Protein AF-A0A164JGZ7-F1 (afdb_monomer)

Foldseek 3Di:
DPPDDDDDAAQDCPPDVVCNVVSVVVSVVVLVVVCVVVVNPDPVVSVVVCLVRNDPVVVCVPVPVND

Secondary structure (DSSP, 8-state):
---PPPP-PPP-SSS-STTHHHHHHHHHHHHHHHHHHTT---HHHHHHHHHHHS-HHHHHHH-GGG-

Radius of gyration: 12.81 Å; Cα contacts (8 Å, |Δi|>4): 28; chains: 1; bounding box: 35×20×31 Å

Mean predicted aligned error: 6.28 Å

Structure (mmCIF, N/CA/C/O backbone):
data_AF-A0A164JGZ7-F1
#
_entry.id   AF-A0A164JGZ7-F1
#
loop_
_atom_site.group_PDB
_atom_site.id
_atom_site.type_symbol
_atom_site.label_atom_id
_atom_site.label_alt_id
_atom_site.label_comp_id
_atom_site.label_asym_id
_atom_site.label_entity_id
_atom_site.label_seq_id
_atom_site.pdbx_PDB_ins_code
_atom_site.Cartn_x
_atom_site.Cartn_y
_atom_site.Cartn_z
_atom_site.occupancy
_atom_site.B_iso_or_equiv
_atom_site.auth_seq_id
_atom_site.auth_comp_id
_atom_site.auth_asym_id
_atom_site.auth_atom_id
_atom_site.pdbx_PDB_model_num
ATOM 1 N N . MET A 1 1 ? -16.287 -14.129 14.647 1.00 36.84 1 MET A N 1
ATOM 2 C CA . MET A 1 1 ? -16.291 -14.463 13.208 1.00 36.84 1 MET A CA 1
ATOM 3 C C . MET A 1 1 ? -15.038 -13.852 12.614 1.00 36.84 1 MET A C 1
ATOM 5 O O . MET A 1 1 ? -14.934 -12.633 12.629 1.00 36.84 1 MET A O 1
ATOM 9 N N . ALA A 1 2 ? -14.045 -14.653 12.223 1.00 44.44 2 ALA A N 1
ATOM 10 C CA . ALA A 1 2 ? -12.850 -14.118 11.576 1.00 44.44 2 ALA A CA 1
ATOM 11 C C . ALA A 1 2 ? -13.265 -13.610 10.190 1.00 44.44 2 ALA A C 1
ATOM 13 O O . ALA A 1 2 ? -13.526 -14.401 9.290 1.00 44.44 2 ALA A O 1
ATOM 14 N N . SER A 1 3 ? -13.433 -12.297 10.051 1.00 54.66 3 SER A N 1
ATOM 15 C CA . SER A 1 3 ? -13.668 -11.665 8.758 1.00 54.66 3 SER A CA 1
ATOM 16 C C . SER A 1 3 ? -12.409 -11.856 7.920 1.00 54.66 3 SER A C 1
ATOM 18 O O . SER A 1 3 ? -11.409 -11.173 8.149 1.00 54.66 3 SER A O 1
ATOM 20 N N . SER A 1 4 ? -12.433 -12.820 7.001 1.00 74.81 4 SER A N 1
ATOM 21 C CA . SER A 1 4 ? -11.390 -12.974 5.993 1.00 74.81 4 SER A CA 1
ATOM 22 C C . SER A 1 4 ? -11.283 -11.670 5.214 1.00 74.81 4 SER A C 1
ATOM 24 O O . SER A 1 4 ? -12.294 -11.138 4.746 1.00 74.81 4 SER A O 1
ATOM 26 N N . LEU A 1 5 ? -10.068 -11.142 5.108 1.00 77.81 5 LEU A N 1
ATOM 27 C CA . LEU A 1 5 ? -9.811 -9.974 4.287 1.00 77.81 5 LEU A CA 1
ATOM 28 C C . LEU A 1 5 ? -10.222 -10.269 2.825 1.00 77.81 5 LEU A C 1
ATOM 30 O O . LEU A 1 5 ? -10.006 -11.389 2.355 1.00 77.81 5 LEU A O 1
ATOM 34 N N . PRO A 1 6 ? -10.850 -9.316 2.109 1.00 85.06 6 PRO A N 1
ATOM 35 C CA . PRO A 1 6 ? -11.261 -9.546 0.729 1.00 85.06 6 PRO A CA 1
ATOM 36 C C . PRO A 1 6 ? -10.045 -9.712 -0.184 1.00 85.06 6 PRO A C 1
ATOM 38 O O . PRO A 1 6 ? -9.018 -9.079 0.022 1.00 85.06 6 PRO A O 1
ATOM 41 N N . SER A 1 7 ? -10.172 -10.521 -1.234 1.00 85.88 7 SER A N 1
ATOM 42 C CA . SER A 1 7 ? -9.081 -10.715 -2.191 1.00 85.88 7 SER A CA 1
ATOM 43 C C . SER A 1 7 ? -8.741 -9.408 -2.919 1.00 85.88 7 SER A C 1
ATOM 45 O O . SER A 1 7 ? -9.598 -8.825 -3.584 1.00 85.88 7 SER A O 1
ATOM 47 N N . PHE A 1 8 ? -7.477 -8.990 -2.855 1.00 89.06 8 PHE A N 1
ATOM 48 C CA . PHE A 1 8 ? -6.919 -7.881 -3.626 1.00 89.06 8 PHE A CA 1
ATOM 49 C C . PHE A 1 8 ? -5.577 -8.329 -4.232 1.00 89.06 8 PHE A C 1
ATOM 51 O O . PHE A 1 8 ? -4.758 -8.898 -3.510 1.00 89.06 8 PHE A O 1
ATOM 58 N N . PRO A 1 9 ? -5.356 -8.150 -5.548 1.00 89.00 9 PRO A N 1
ATOM 59 C CA . PRO A 1 9 ? -4.185 -8.703 -6.220 1.00 89.00 9 PRO A CA 1
ATOM 60 C C . PRO A 1 9 ? -2.890 -7.981 -5.805 1.00 89.00 9 PRO A C 1
ATOM 62 O O . PRO A 1 9 ? -2.887 -6.743 -5.744 1.00 89.00 9 PRO A O 1
ATOM 65 N N . PRO A 1 10 ? -1.789 -8.720 -5.569 1.00 90.31 10 PRO A N 1
ATOM 66 C CA . PRO A 1 10 ? -0.511 -8.119 -5.222 1.00 90.31 10 PRO A CA 1
ATOM 67 C C . PRO A 1 10 ? 0.099 -7.330 -6.376 1.00 90.31 10 PRO A C 1
ATOM 69 O O . PRO A 1 10 ? -0.320 -7.455 -7.531 1.00 90.31 10 PRO A O 1
ATOM 72 N N . PHE A 1 11 ? 1.067 -6.475 -6.053 1.00 88.62 11 PHE A N 1
ATOM 73 C CA . PHE A 1 11 ? 1.794 -5.725 -7.065 1.00 88.62 11 PHE A CA 1
ATOM 74 C C . PHE A 1 11 ? 2.872 -6.607 -7.700 1.00 88.62 11 PHE A C 1
ATOM 76 O O . PHE A 1 11 ? 3.759 -7.106 -7.011 1.00 88.62 11 PHE A O 1
ATOM 83 N N . ASP A 1 12 ? 2.802 -6.785 -9.019 1.00 85.06 12 ASP A N 1
ATOM 84 C CA . ASP A 1 12 ? 3.812 -7.527 -9.771 1.00 85.06 12 ASP A CA 1
ATOM 85 C C . ASP A 1 12 ? 4.978 -6.604 -10.160 1.00 85.06 12 ASP A C 1
ATOM 87 O O . ASP A 1 12 ? 4.888 -5.794 -11.093 1.00 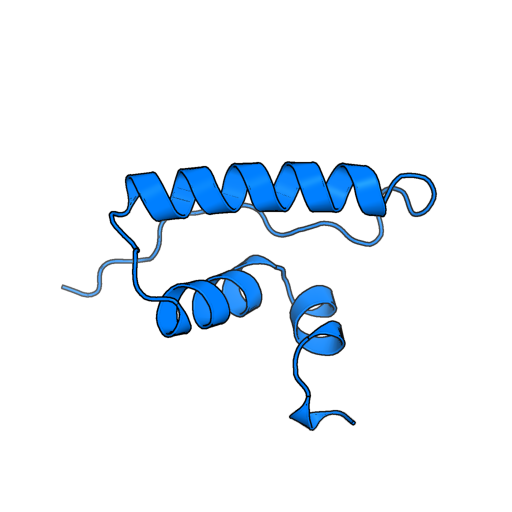85.06 12 ASP A O 1
ATOM 91 N N . VAL A 1 13 ? 6.073 -6.728 -9.412 1.00 80.75 13 VAL A N 1
ATOM 92 C CA . VAL A 1 13 ? 7.308 -5.952 -9.585 1.00 80.75 13 VAL A CA 1
ATOM 93 C C . VAL A 1 13 ? 8.082 -6.374 -10.842 1.00 80.75 13 VAL A C 1
ATOM 95 O O . VAL A 1 13 ? 8.786 -5.544 -11.419 1.00 80.75 13 VAL A O 1
ATOM 98 N N . ASP A 1 14 ? 7.939 -7.623 -11.293 1.00 79.06 14 ASP A N 1
ATOM 99 C CA . ASP A 1 14 ? 8.805 -8.234 -12.308 1.00 79.06 14 ASP A CA 1
ATOM 100 C C . ASP A 1 14 ? 8.216 -8.165 -13.738 1.00 79.06 14 ASP A C 1
ATOM 102 O O . ASP A 1 14 ? 8.952 -8.357 -14.703 1.00 79.06 14 ASP A O 1
ATOM 106 N N . GLU A 1 15 ? 6.927 -7.835 -13.901 1.00 78.75 15 GLU A N 1
ATOM 107 C CA . GLU A 1 15 ? 6.238 -7.806 -15.211 1.00 78.75 15 GLU A CA 1
ATOM 108 C C . GLU A 1 15 ? 6.818 -6.788 -16.221 1.00 78.75 15 GLU A C 1
ATOM 110 O O . GLU A 1 15 ? 7.086 -7.133 -17.370 1.00 78.75 15 GLU A O 1
ATOM 115 N N . ASP A 1 16 ? 7.013 -5.527 -15.822 1.00 80.12 16 ASP A N 1
ATOM 116 C CA . ASP A 1 16 ? 7.622 -4.491 -16.671 1.00 80.12 16 ASP A CA 1
ATOM 117 C C . ASP A 1 16 ? 8.338 -3.447 -15.810 1.00 80.12 16 ASP A C 1
ATOM 119 O O . ASP A 1 16 ? 7.712 -2.611 -15.145 1.00 80.12 16 ASP A O 1
ATOM 123 N N . GLN A 1 17 ? 9.669 -3.502 -15.840 1.00 76.81 17 GLN A N 1
ATOM 124 C CA . GLN A 1 17 ? 10.544 -2.617 -15.074 1.00 76.81 17 GLN A CA 1
ATOM 125 C C . GLN A 1 17 ? 10.591 -1.192 -15.644 1.00 76.81 17 GLN A C 1
ATOM 127 O O . GLN A 1 17 ? 10.827 -0.242 -14.898 1.00 76.81 17 GLN A O 1
ATOM 132 N N . SER A 1 18 ? 10.324 -1.013 -16.943 1.00 81.56 18 SER A N 1
ATOM 133 C CA . SER A 1 18 ? 10.374 0.301 -17.599 1.00 81.56 18 SER A CA 1
ATOM 134 C C . SER A 1 18 ? 9.191 1.200 -17.219 1.00 81.56 18 SER A C 1
ATOM 136 O O . SER A 1 18 ? 9.298 2.426 -17.253 1.00 81.56 18 SER A O 1
ATOM 138 N N . SER A 1 19 ? 8.080 0.593 -16.788 1.00 85.50 19 SER A N 1
ATOM 139 C CA . SER A 1 19 ? 6.848 1.274 -16.380 1.00 85.50 19 SER A CA 1
ATOM 140 C C . SER A 1 19 ? 6.480 1.051 -14.904 1.00 85.50 19 SER A C 1
ATOM 142 O O . SER A 1 19 ? 5.347 1.321 -14.491 1.00 85.50 19 SER A O 1
ATOM 144 N N . ILE A 1 20 ? 7.441 0.620 -14.077 1.00 86.81 20 ILE A N 1
ATOM 145 C CA . ILE A 1 20 ? 7.212 0.261 -12.669 1.00 86.81 20 ILE A CA 1
ATOM 146 C C . ILE A 1 20 ? 6.590 1.398 -11.844 1.00 86.81 20 ILE A C 1
ATOM 148 O O . ILE A 1 20 ? 5.641 1.165 -11.101 1.00 86.81 20 ILE A O 1
ATOM 152 N N . GLY A 1 21 ? 7.051 2.642 -12.019 1.00 87.31 21 GLY A N 1
ATOM 153 C CA . GLY A 1 21 ? 6.529 3.810 -11.299 1.00 87.31 21 GLY A CA 1
ATOM 154 C C . GLY A 1 21 ? 5.051 4.097 -11.610 1.00 87.31 21 GLY A C 1
ATOM 155 O O . GLY A 1 21 ? 4.229 4.119 -10.692 1.00 87.31 21 GLY A O 1
ATOM 156 N N . PRO A 1 22 ? 4.670 4.268 -12.891 1.00 91.25 22 PRO A N 1
ATOM 157 C CA . PRO A 1 22 ? 3.269 4.414 -13.289 1.00 91.25 22 PRO A CA 1
ATOM 158 C C . PRO A 1 22 ? 2.371 3.236 -12.875 1.00 91.25 22 PRO A C 1
ATOM 160 O O . PRO A 1 22 ? 1.235 3.453 -12.440 1.00 91.25 22 PRO A O 1
ATOM 163 N N . ARG A 1 23 ? 2.864 1.991 -12.973 1.00 90.94 23 ARG A N 1
ATOM 164 C CA . ARG A 1 23 ? 2.127 0.790 -12.537 1.00 90.94 23 ARG A CA 1
ATOM 165 C C . ARG A 1 23 ? 1.911 0.791 -11.025 1.00 90.94 23 ARG A C 1
ATOM 167 O O . ARG A 1 23 ? 0.791 0.531 -10.584 1.00 90.94 23 ARG A O 1
ATOM 174 N N . TRP A 1 24 ? 2.933 1.155 -10.252 1.00 90.25 24 TRP A N 1
ATOM 175 C CA . TRP A 1 24 ? 2.843 1.303 -8.802 1.00 90.25 24 TRP A CA 1
ATOM 176 C C . TRP A 1 24 ? 1.817 2.368 -8.412 1.00 90.25 24 TRP A C 1
ATOM 178 O O . TRP A 1 24 ? 0.902 2.080 -7.648 1.00 90.25 24 TRP A O 1
ATOM 188 N N . ALA A 1 25 ? 1.875 3.560 -9.013 1.00 91.62 25 ALA A N 1
ATOM 189 C CA . ALA A 1 25 ? 0.904 4.625 -8.749 1.00 91.62 25 ALA A CA 1
ATOM 190 C C . ALA A 1 25 ? -0.542 4.186 -9.052 1.00 91.62 25 ALA A C 1
ATOM 192 O O . ALA A 1 25 ? -1.458 4.437 -8.268 1.00 91.62 25 ALA A O 1
ATOM 193 N N . 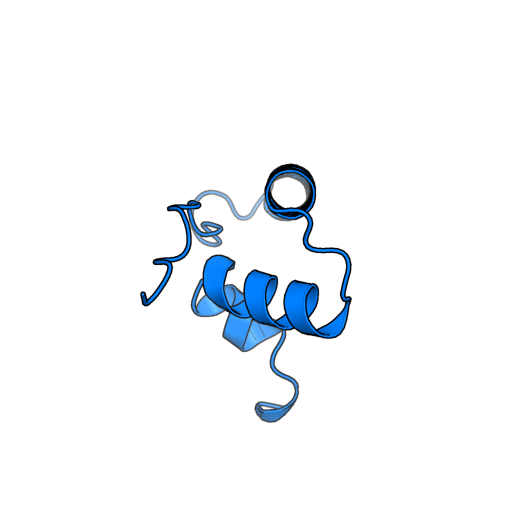LYS A 1 26 ? -0.758 3.469 -10.165 1.00 92.75 26 LYS A N 1
ATOM 194 C CA . LYS A 1 26 ? -2.070 2.895 -10.505 1.00 92.75 26 LYS A CA 1
ATOM 195 C C . LYS A 1 26 ? -2.523 1.856 -9.478 1.00 92.75 26 LYS A C 1
ATOM 197 O O . LYS A 1 26 ? -3.707 1.817 -9.141 1.00 92.75 26 LYS A O 1
ATOM 202 N N . TRP A 1 27 ? -1.614 1.008 -9.008 1.00 93.75 27 TRP A N 1
ATOM 203 C CA . TRP A 1 27 ? -1.909 -0.005 -7.999 1.00 93.75 27 TRP A CA 1
ATOM 204 C C . TRP A 1 27 ? -2.264 0.633 -6.649 1.00 93.75 27 TRP A C 1
ATOM 206 O O . TRP A 1 27 ? -3.314 0.303 -6.099 1.00 93.75 27 TRP A O 1
ATOM 216 N N . VAL A 1 28 ? -1.488 1.620 -6.183 1.00 92.25 28 VAL A N 1
ATOM 217 C CA . VAL A 1 28 ? -1.762 2.373 -4.944 1.00 92.25 28 VAL A CA 1
ATOM 218 C C . VAL A 1 28 ? -3.118 3.077 -5.018 1.00 92.25 28 VAL A C 1
ATOM 220 O O . VAL A 1 28 ? -3.926 2.922 -4.111 1.00 92.25 28 VAL A O 1
ATOM 223 N N . ASN A 1 29 ? -3.453 3.725 -6.140 1.00 94.25 29 ASN A N 1
ATOM 224 C CA . ASN A 1 29 ? -4.774 4.344 -6.315 1.00 94.25 29 ASN A CA 1
ATOM 225 C C . ASN A 1 29 ? -5.930 3.326 -6.214 1.00 94.25 29 ASN A C 1
ATOM 227 O O . ASN A 1 29 ? -6.992 3.625 -5.665 1.00 94.25 29 ASN A O 1
ATOM 231 N N . ARG A 1 30 ? -5.757 2.105 -6.742 1.00 94.06 30 ARG A N 1
ATOM 232 C CA . ARG A 1 30 ? -6.754 1.027 -6.585 1.00 94.06 30 ARG A CA 1
ATOM 233 C C . ARG A 1 30 ? -6.833 0.543 -5.140 1.00 94.06 30 ARG A C 1
ATOM 235 O O . ARG A 1 30 ? -7.926 0.227 -4.675 1.00 94.06 30 ARG A O 1
ATOM 242 N N . PHE A 1 31 ? -5.695 0.482 -4.460 1.00 93.25 31 PHE A N 1
ATOM 243 C CA . PHE A 1 31 ? -5.597 0.081 -3.066 1.00 93.25 31 PHE A CA 1
ATOM 244 C C . PHE A 1 31 ? -6.270 1.097 -2.132 1.00 93.25 31 PHE A C 1
ATOM 246 O O . PHE A 1 31 ? -7.048 0.705 -1.267 1.00 93.25 31 PHE A O 1
ATOM 253 N N . ASP A 1 32 ? -6.093 2.396 -2.367 1.00 92.44 32 ASP A N 1
ATOM 254 C CA . ASP A 1 32 ? -6.775 3.446 -1.604 1.00 92.44 32 ASP A CA 1
ATOM 255 C C . ASP A 1 32 ? -8.297 3.378 -1.762 1.00 92.44 32 ASP A C 1
ATOM 257 O O . ASP A 1 32 ? -9.027 3.453 -0.771 1.00 92.44 32 ASP A O 1
ATOM 261 N N . ASN A 1 33 ? -8.786 3.148 -2.986 1.00 93.44 33 ASN A N 1
ATOM 262 C CA . ASN A 1 33 ? -10.213 2.927 -3.236 1.00 93.44 33 ASN A CA 1
ATOM 263 C C . ASN A 1 33 ? -10.742 1.684 -2.503 1.00 93.44 33 ASN A C 1
ATOM 265 O O . ASN A 1 33 ? -11.851 1.697 -1.971 1.00 93.44 33 ASN A O 1
ATOM 269 N N . PHE A 1 34 ? -9.947 0.614 -2.447 1.00 92.69 34 PHE A N 1
ATOM 270 C CA . PHE A 1 34 ? -10.285 -0.599 -1.708 1.00 92.69 34 PHE A CA 1
ATOM 271 C C . PHE A 1 34 ? -10.361 -0.351 -0.194 1.00 92.69 34 PHE A C 1
ATOM 273 O O . PHE A 1 34 ? -11.327 -0.756 0.453 1.00 92.69 34 PHE A O 1
ATOM 280 N N . LEU A 1 35 ? -9.393 0.372 0.372 1.00 91.88 35 LEU A N 1
ATOM 281 C CA . LEU A 1 35 ? -9.401 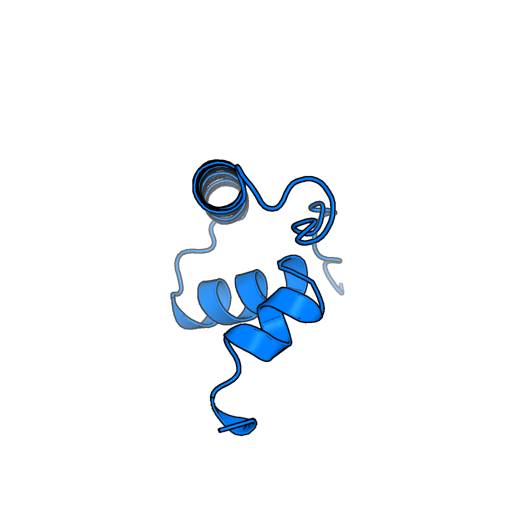0.762 1.783 1.00 91.88 35 LEU A CA 1
ATOM 282 C C . LEU A 1 35 ? -10.598 1.655 2.123 1.00 91.88 35 LEU A C 1
ATOM 284 O O . LEU A 1 35 ? -11.232 1.452 3.159 1.00 91.88 35 LEU A O 1
ATOM 288 N N . ALA A 1 36 ? -10.935 2.600 1.241 1.00 91.69 36 ALA A N 1
ATOM 289 C CA . ALA A 1 36 ? -12.109 3.453 1.392 1.00 91.69 36 ALA A CA 1
ATOM 290 C C . ALA A 1 36 ? -13.409 2.630 1.399 1.00 91.69 36 ALA A C 1
ATOM 292 O O . ALA A 1 36 ? -14.251 2.830 2.272 1.00 91.69 36 ALA A O 1
ATOM 293 N N . ALA A 1 37 ? -13.543 1.648 0.499 1.00 91.31 37 ALA A N 1
ATOM 294 C CA . ALA A 1 37 ? -14.694 0.741 0.463 1.00 91.31 37 ALA A CA 1
ATOM 295 C C . ALA A 1 37 ? -14.829 -0.120 1.735 1.00 91.31 37 ALA A C 1
ATOM 297 O O . ALA A 1 37 ? -15.938 -0.464 2.135 1.00 91.31 37 ALA A O 1
ATOM 298 N N . LEU A 1 38 ? -13.712 -0.439 2.397 1.00 90.00 38 LEU A N 1
ATOM 299 C CA . LEU A 1 38 ? -13.683 -1.155 3.677 1.00 90.00 38 LEU A CA 1
ATOM 300 C C . LEU A 1 38 ? -13.808 -0.242 4.907 1.00 90.00 38 LEU A C 1
ATOM 302 O O . LEU A 1 38 ? -13.714 -0.730 6.035 1.00 90.00 38 LEU A O 1
ATOM 306 N N . ASN A 1 39 ? -14.006 1.064 4.703 1.00 91.44 39 ASN A N 1
ATOM 307 C CA . ASN A 1 39 ? -14.031 2.080 5.754 1.00 91.44 39 ASN A CA 1
ATOM 308 C C . ASN A 1 39 ? -12.766 2.058 6.638 1.00 91.44 39 ASN A C 1
ATOM 310 O O . ASN A 1 39 ? -12.826 2.186 7.863 1.00 91.44 39 ASN A O 1
ATOM 314 N N . ILE A 1 40 ? -11.602 1.841 6.019 1.00 89.25 40 ILE A N 1
ATOM 315 C CA . ILE A 1 40 ? -10.304 1.820 6.697 1.00 89.25 40 ILE A CA 1
ATOM 316 C C . ILE A 1 40 ? -9.668 3.202 6.588 1.00 89.25 40 ILE A C 1
ATOM 318 O O . ILE A 1 40 ? -9.107 3.571 5.556 1.00 89.25 40 ILE A O 1
ATOM 322 N N . THR A 1 41 ? -9.744 3.948 7.685 1.00 86.75 41 THR A N 1
ATOM 323 C CA . THR A 1 41 ? -9.235 5.323 7.790 1.00 86.75 41 THR A CA 1
ATOM 324 C C . THR A 1 41 ? -7.986 5.442 8.661 1.00 86.75 41 THR A C 1
ATOM 326 O O . THR A 1 41 ? -7.338 6.479 8.641 1.00 86.75 41 THR A O 1
ATOM 329 N N . ASP A 1 42 ? -7.652 4.402 9.428 1.00 90.00 42 ASP A N 1
ATOM 330 C CA . ASP A 1 42 ? -6.503 4.396 10.332 1.00 90.00 42 ASP A CA 1
ATOM 331 C C . ASP A 1 42 ? -5.185 4.192 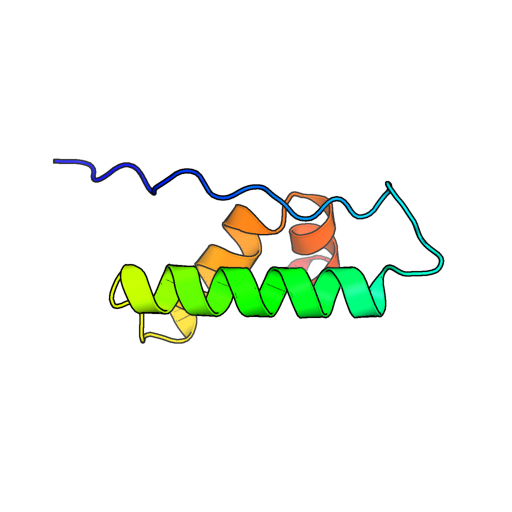9.571 1.00 90.00 42 ASP A C 1
ATOM 333 O O . ASP A 1 42 ? -5.006 3.196 8.864 1.00 90.00 42 ASP A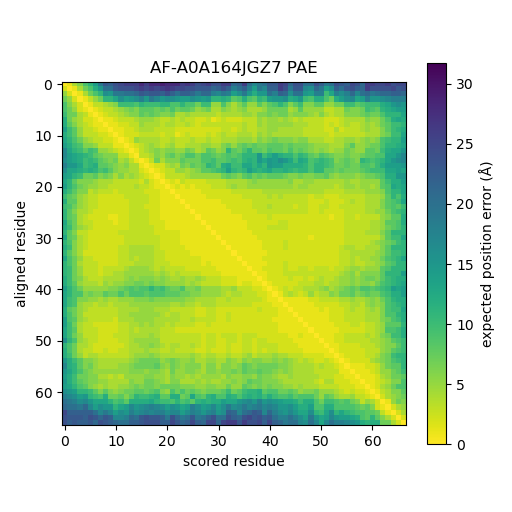 O 1
ATOM 337 N N . ASP A 1 43 ? -4.246 5.120 9.742 1.00 87.00 43 ASP A N 1
ATOM 338 C CA . ASP A 1 43 ? -2.972 5.114 9.020 1.00 87.00 43 ASP A CA 1
ATOM 339 C C . ASP A 1 43 ? -2.085 3.914 9.374 1.00 87.00 43 ASP A C 1
ATOM 341 O O . ASP A 1 43 ? -1.387 3.387 8.502 1.00 87.00 43 ASP A O 1
ATOM 345 N N . ALA A 1 44 ? -2.113 3.435 10.622 1.00 88.06 44 ALA A N 1
ATOM 346 C CA . ALA A 1 44 ? -1.343 2.256 11.013 1.00 88.06 44 ALA A CA 1
ATOM 347 C C . ALA A 1 44 ? -1.886 1.000 10.315 1.00 88.06 44 ALA A C 1
ATOM 349 O O . ALA A 1 44 ? -1.118 0.197 9.778 1.00 88.06 44 ALA A O 1
ATOM 350 N N . ARG A 1 45 ? -3.212 0.866 10.231 1.00 88.62 45 ARG A N 1
ATOM 351 C CA . ARG A 1 45 ? -3.885 -0.220 9.516 1.00 88.62 45 ARG A CA 1
ATOM 352 C C . ARG A 1 45 ? -3.656 -0.134 8.012 1.00 88.62 45 ARG A C 1
ATOM 354 O O . ARG A 1 45 ? -3.424 -1.166 7.390 1.00 88.62 45 ARG A O 1
ATOM 361 N N . ARG A 1 46 ? -3.661 1.064 7.423 1.00 89.94 46 ARG A N 1
ATOM 362 C CA . ARG A 1 46 ? -3.324 1.268 6.003 1.00 89.94 46 ARG A CA 1
ATOM 363 C C . ARG A 1 46 ? -1.904 0.799 5.688 1.00 89.94 46 ARG A C 1
ATOM 365 O O . ARG A 1 46 ? -1.722 0.041 4.739 1.00 89.94 46 ARG A O 1
ATOM 372 N N . LYS A 1 47 ? -0.923 1.163 6.524 1.00 87.81 47 LYS A N 1
ATOM 373 C CA . LYS A 1 47 ? 0.470 0.692 6.398 1.00 87.81 47 LYS A CA 1
ATOM 374 C C . LYS A 1 47 ? 0.592 -0.821 6.571 1.00 87.81 47 LYS A C 1
ATOM 376 O O . LYS A 1 47 ? 1.287 -1.471 5.802 1.00 87.81 47 LYS A O 1
ATOM 381 N N . ALA A 1 48 ? -0.108 -1.411 7.535 1.00 88.94 48 ALA A N 1
ATOM 382 C CA . ALA A 1 48 ? -0.105 -2.864 7.691 1.00 88.94 48 ALA A CA 1
ATOM 383 C C . ALA A 1 48 ? -0.690 -3.573 6.455 1.00 88.94 48 ALA A C 1
ATOM 385 O O . ALA A 1 48 ? -0.168 -4.593 6.013 1.00 88.94 48 ALA A O 1
ATOM 386 N N . LEU A 1 49 ? -1.753 -3.018 5.866 1.00 90.69 49 LEU A N 1
ATOM 387 C CA . LEU A 1 49 ? -2.408 -3.616 4.707 1.00 90.69 49 LEU A CA 1
ATOM 388 C C . LEU A 1 49 ? -1.606 -3.431 3.418 1.00 90.69 49 LEU A C 1
ATOM 390 O O . LEU A 1 49 ? -1.574 -4.362 2.623 1.00 90.69 49 LEU A O 1
ATOM 394 N N . ILE A 1 50 ? -0.931 -2.295 3.20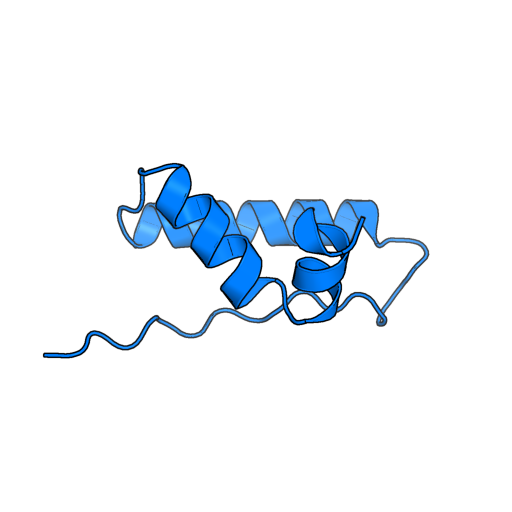4 1.00 89.75 50 ILE A N 1
ATOM 395 C CA . ILE A 1 50 ? -0.094 -2.129 2.005 1.00 89.75 50 ILE A CA 1
ATOM 396 C C . ILE A 1 50 ? 1.078 -3.115 2.014 1.00 89.75 50 ILE A C 1
ATOM 398 O O . ILE A 1 50 ? 1.420 -3.662 0.975 1.00 89.75 50 ILE A O 1
ATOM 402 N N . LEU A 1 51 ? 1.626 -3.408 3.197 1.00 88.19 51 LEU A N 1
ATOM 403 C CA . LEU A 1 51 ? 2.661 -4.421 3.398 1.00 88.19 51 LEU A CA 1
ATOM 404 C C . LEU A 1 51 ? 2.124 -5.846 3.202 1.00 88.19 51 LEU A C 1
ATOM 406 O O . LEU A 1 51 ? 2.814 -6.691 2.645 1.00 88.19 51 LEU A O 1
ATOM 410 N N . HIS A 1 52 ? 0.885 -6.111 3.622 1.00 88.62 52 HIS A N 1
ATOM 411 C CA . HIS A 1 52 ? 0.248 -7.416 3.440 1.00 88.62 52 HIS A CA 1
ATOM 412 C C . HIS A 1 52 ? -0.123 -7.700 1.977 1.00 88.62 52 HIS A C 1
ATOM 414 O O . HIS A 1 52 ? 0.115 -8.797 1.482 1.00 88.62 52 HIS A O 1
ATOM 420 N N . TYR A 1 53 ? -0.703 -6.718 1.282 1.00 90.69 53 TYR A N 1
ATOM 421 C CA . TYR A 1 53 ? -1.171 -6.876 -0.097 1.00 90.69 53 TYR A CA 1
ATOM 422 C C . TYR A 1 53 ? -0.128 -6.528 -1.147 1.00 90.69 53 TYR A C 1
ATOM 424 O O . TYR A 1 53 ? -0.247 -7.000 -2.267 1.00 90.69 53 TYR A O 1
ATOM 432 N N . GLY A 1 54 ? 0.876 -5.712 -0.829 1.00 86.06 54 GLY A N 1
ATOM 433 C CA . GLY A 1 54 ? 1.922 -5.321 -1.776 1.00 86.06 54 GLY A CA 1
ATOM 434 C C . GLY A 1 54 ? 2.732 -6.506 -2.300 1.00 86.06 54 GLY A C 1
ATOM 435 O O . GLY A 1 54 ? 3.257 -6.434 -3.405 1.00 86.06 54 GLY A O 1
ATOM 436 N N . GLY A 1 55 ? 2.770 -7.610 -1.553 1.00 85.31 55 GLY A N 1
ATOM 437 C CA . GLY A 1 55 ? 3.575 -8.787 -1.862 1.00 85.31 55 GLY A CA 1
ATOM 438 C C . GLY A 1 55 ? 4.952 -8.732 -1.201 1.00 85.31 55 GLY A C 1
ATOM 439 O O . GLY A 1 55 ? 5.370 -7.702 -0.675 1.00 85.31 55 GLY A O 1
ATOM 440 N N . GLU A 1 56 ? 5.658 -9.861 -1.230 1.00 83.12 56 GLU A N 1
ATOM 441 C CA . GLU A 1 56 ? 6.926 -10.070 -0.516 1.00 83.12 56 GLU A CA 1
ATOM 442 C C . GLU A 1 56 ? 8.002 -9.049 -0.913 1.00 83.12 56 GLU A C 1
ATOM 444 O O . GLU A 1 56 ? 8.582 -8.399 -0.052 1.00 83.12 56 GLU A O 1
ATOM 449 N N . ARG A 1 57 ? 8.162 -8.778 -2.215 1.00 78.56 57 ARG A N 1
ATOM 450 C CA . ARG A 1 57 ? 9.087 -7.748 -2.724 1.00 78.56 57 ARG A CA 1
ATOM 451 C C . ARG A 1 57 ? 8.789 -6.345 -2.191 1.00 78.56 57 ARG A C 1
ATOM 453 O O . ARG A 1 57 ? 9.705 -5.593 -1.884 1.00 78.56 57 ARG A O 1
ATOM 460 N N . VAL A 1 58 ? 7.514 -5.962 -2.104 1.00 80.38 58 VAL A N 1
ATOM 461 C CA . VAL A 1 58 ? 7.121 -4.645 -1.575 1.00 80.38 58 VAL A CA 1
ATOM 462 C C . VAL A 1 58 ? 7.360 -4.596 -0.068 1.00 80.38 58 VAL A C 1
ATOM 464 O O . VAL A 1 58 ? 7.819 -3.577 0.441 1.00 80.38 58 VAL A O 1
ATOM 467 N N . PHE A 1 59 ? 7.103 -5.698 0.639 1.00 80.50 59 PHE A N 1
ATOM 468 C CA . PHE A 1 59 ? 7.427 -5.822 2.055 1.00 80.50 59 PHE A CA 1
ATOM 469 C C . PHE A 1 59 ? 8.930 -5.641 2.311 1.00 80.50 59 PHE A C 1
ATOM 471 O O . PHE A 1 59 ? 9.300 -4.852 3.173 1.00 80.50 59 PHE A O 1
ATOM 478 N N . GLU A 1 60 ? 9.790 -6.293 1.527 1.00 77.56 60 GLU A N 1
ATOM 479 C CA . GLU A 1 60 ? 11.252 -6.172 1.634 1.00 77.56 60 GLU A CA 1
ATOM 480 C C . GLU A 1 60 ? 11.760 -4.745 1.386 1.00 77.56 60 GLU A C 1
ATOM 482 O O . GLU A 1 60 ? 12.674 -4.292 2.068 1.00 77.56 60 GLU A O 1
ATOM 487 N N . ILE A 1 61 ? 11.163 -4.016 0.438 1.00 76.25 61 ILE A N 1
ATOM 488 C CA . ILE A 1 61 ? 11.559 -2.631 0.127 1.00 76.25 61 IL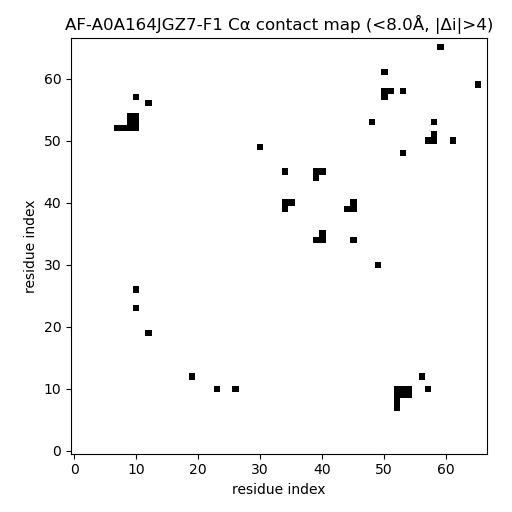E A CA 1
ATOM 489 C C . ILE A 1 61 ? 11.152 -1.661 1.247 1.00 76.25 61 ILE A C 1
ATOM 491 O O . ILE A 1 61 ? 11.846 -0.675 1.493 1.00 76.25 61 ILE A O 1
ATOM 495 N N . PHE A 1 62 ? 10.009 -1.904 1.896 1.00 69.12 62 PHE A N 1
ATOM 496 C CA . PHE A 1 62 ? 9.409 -0.972 2.853 1.00 69.12 62 PHE A CA 1
ATOM 497 C C . PHE A 1 62 ? 9.582 -1.358 4.328 1.00 69.12 62 PHE A C 1
ATOM 499 O O . PHE A 1 62 ? 9.261 -0.515 5.165 1.00 69.12 62 PHE A O 1
ATOM 506 N N . ASP A 1 63 ? 10.049 -2.564 4.683 1.00 68.12 63 ASP A N 1
ATOM 507 C CA . ASP A 1 63 ? 10.356 -2.921 6.077 1.00 68.12 63 ASP A CA 1
ATOM 508 C C . ASP A 1 63 ? 11.732 -2.350 6.479 1.00 68.12 63 ASP A C 1
ATOM 510 O O . ASP A 1 63 ? 12.771 -2.896 6.099 1.00 68.12 63 ASP A O 1
ATOM 514 N N . PRO A 1 64 ? 11.782 -1.275 7.290 1.00 53.69 64 PRO A N 1
ATOM 515 C CA . PRO A 1 64 ? 13.039 -0.677 7.726 1.00 53.69 64 PRO A CA 1
ATOM 516 C C . PRO A 1 64 ? 13.847 -1.583 8.665 1.00 53.69 64 PRO A C 1
ATOM 518 O O . PRO A 1 64 ? 14.965 -1.228 9.013 1.00 53.69 64 PRO A O 1
ATOM 521 N N . ARG A 1 65 ? 13.320 -2.736 9.106 1.00 56.69 65 ARG A N 1
ATOM 522 C CA . ARG A 1 65 ? 14.068 -3.693 9.944 1.00 56.69 65 ARG A CA 1
ATOM 523 C C . ARG A 1 65 ? 15.096 -4.531 9.167 1.00 56.69 65 ARG A C 1
ATOM 525 O O . ARG A 1 65 ? 15.791 -5.328 9.790 1.00 56.69 65 ARG A O 1
ATOM 532 N N . GLN A 1 66 ? 15.175 -4.372 7.845 1.00 50.31 66 GLN A N 1
ATOM 533 C CA . GLN A 1 66 ? 16.191 -4.980 6.971 1.00 50.31 66 GLN A CA 1
ATOM 534 C C . GLN A 1 66 ? 17.330 -4.001 6.590 1.00 50.31 66 GLN A C 1
ATOM 536 O O . GLN A 1 66 ? 18.204 -4.378 5.811 1.00 50.31 66 GLN A O 1
ATOM 541 N N . MET A 1 67 ? 17.339 -2.768 7.125 1.00 41.03 67 MET A N 1
ATOM 542 C CA . MET A 1 67 ? 18.406 -1.763 6.939 1.00 41.03 67 MET A CA 1
ATOM 543 C C . MET A 1 67 ? 19.193 -1.505 8.224 1.00 41.03 67 MET A C 1
ATOM 545 O O . MET A 1 67 ? 18.560 -1.400 9.299 1.00 41.03 67 MET A O 1
#

Sequence (67 aa):
MASSLPSFPPFDVDEDQSSIGPRWAKWVNRFDNFLAALNITDDARRKALILHYGGERVFEIFDPRQM

Organism: NCBI:txid35525

pLDDT: mean 82.51, std 13.25, range [36.84, 94.25]

Solvent-accessible surface area (backbone atoms only — not comparable to full-atom values): 4215 Å² total; per-residue (Å²): 130,88,79,73,79,78,93,66,85,53,61,74,72,81,82,49,72,93,50,42,67,66,52,48,55,54,50,51,56,52,48,51,54,51,34,55,75,68,70,58,79,52,66,69,57,51,54,53,46,50,43,66,40,30,31,71,71,48,30,63,75,68,43,69,90,82,108

=== Feature glossary ===
Feature key, reading from the visual/contextual features back to the raw sequence:

Rendered structure images. Six rendered views show the 3D structure from the faces of a cube — i.e. along ±x, ±y, ±z. Rendering representation is drawn randomly per protein from cartoon (secondary-structure ribbons), sticks (backbone bonds), or molecular surface; coloring is either N→C rainbow (blue at the N-terminus through red at the C-terminus) or one color per chain.

Contact-map, Ramachandran, and PAE plots. The contact map is a binary N×N matrix image: pixel (i, j) is dark where Cα_i and Cα_j are within 8 Å and |i−j|>4. Because the |i−j|>4 filter removes local helical contacts, off-diagonal stripes parallel to the main diagonal indicate parallel β-sheets; stripes perpendicular to it indicate antiparallel β-sheets. The Ramachandran plot scatters every residue's (φ, ψ) pair against the sterically allowed regions. The PAE heatmap renders the predicted-aligned-error matrix.

InterPro / GO / CATH / organism. Database cross-references. InterPro integrates a dozen domain/family signature databases into unified entries with residue-range hits. GO terms attach function/process/location labels with evidence codes. CATH codes position the fold in a four-level structural taxonomy. Organism is the NCBI-taxonomy species name.

Nearest PDB structures. The Foldseek neighbor list gives the closest experimentally determined structures in the PDB, ranked by structural alignment. TM-score near 1 means near-identical fold; near 0.3 means only rough topology match. This is how one finds what a novel AlphaFold prediction most resembles in the solved-structure universe.

Predicted aligned error. PAE(i, j) answers: if I align the predicted and true structures on residue i, how far off (in Å) do I expect residue j to be? A block-diagonal PAE matrix with low values on the blocks and high values off-diagonal is the signature of a multi-domain protein with confidently predicted domains but uncertain inter-domain orientation.

Solvent-accessible surface area. Accessible surface area quantifies burial. A residue with SASA near zero is packed into the hydrophobic core; one with SASA >100 Å² sits on the surface. Computed here via the Shrake–Rupley numerical algorithm with a 1.4 Å probe.

B-factor. B-factor (Debye–Waller factor) reflects atomic displacement in the crystal lattice. It is an experimental observable (units Å²), not a prediction; low values mean the atom is pinned down, high values mean it moves or is heterogeneous across the crystal.

pLDDT. For AlphaFold models, the B-factor field carries pLDDT — the model's own estimate of local accuracy on a 0–100 scale. Regions with pLDDT<50 should be treated as essentially unmodeled; they often correspond to intrinsically disordered segments.

Backbone torsions (φ/ψ). φ (phi) and ψ (psi) are the two rotatable backbone dihedrals per residue: φ is the C(i-1)–N–Cα–C torsion, ψ is the N–Cα–C–N(i+1) torsion, both in degrees on (−180°, 180°]. α-helical residues cluster near (−60°, −45°); β-strand residues near (−120°, +130°). A Ramachandran plot is simply a scatter of (φ, ψ) for every residue.

Radius of gyration, Cα contacts, bounding box. Radius of gyration (Rg) is the root-mean-square distance of Cα atoms from their centroid — a single number for overall size and compactness. A globular domain of N residues has Rg ≈ 2.2·N^0.38 Å; an extended or disordered chain has a much larger Rg. The Cα contact count is the numbe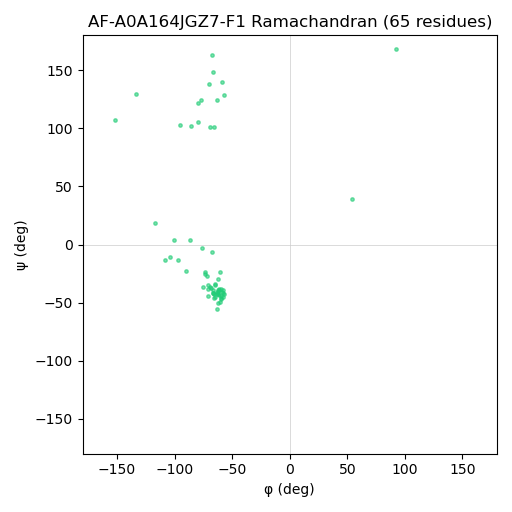r of residue pairs whose Cα atoms are within 8 Å and are more than four positions apart in sequence — a standard proxy for tertiary packing density. The bounding box is the smallest axis-aligned box enclosing all Cα atoms.

Secondary structure (3-state, P-SEA). Three-state secondary structure (P-SEA) collapses the eight DSSP classes into helix (a), strand (b), and coil (c). P-SEA assigns these from Cα geometry alone — distances and angles — without requiring backbone oxygens, so it works on any Cα trace.

Secondary structure (8-state, DSSP). DSSP 8-state secondary structure assigns each residue one of H (α-helix), G (3₁₀-helix), I (π-helix), E (extended β-strand), B (isolated β-bridge), T (hydrogen-bonded turn), S (bend), or '-' (coil). The assignment is computed from backbone hydrogen-bond geometry via the Kabsch–Sander algorithm.

Foldseek 3Di. A 3Di character summarizes, for each residue, the relative orientation of the Cα frame of its nearest spatial neighbor. Because it encodes fold topology rather than chemistry, 3Di alignments detect remote structural similarity that sequence alignment misses.

mmCIF coordinates. The mmCIF block holds the 3D 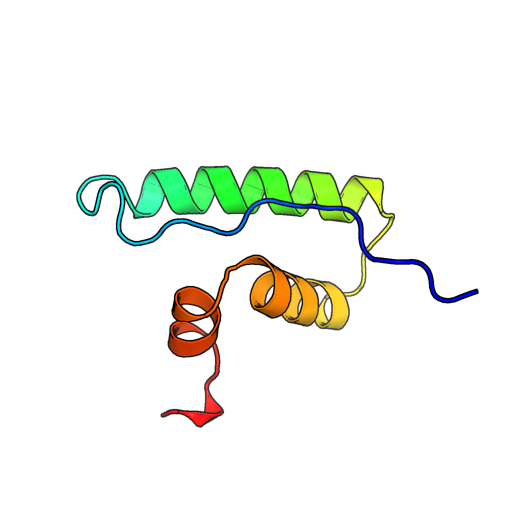Cartesian coordinates of each backbone atom (N, Cα, C, O) in ångströms. mmCIF is the PDB's canonical archive format — a tagged-loop text representation of the atomic model.

Sequence. Sequence gives the chain of amino acids in standard one-letter code (A=alanine, C=cysteine, …, Y=tyrosine), read N→C. It is the only feature that is directly encoded by the gene; all structural features are derived from the folded form of this sequence.